Protein AF-X1T5L3-F1 (afdb_monomer_lite)

Radius of gyration: 24.01 Å; chains: 1; bounding box: 48×49×77 Å

Foldseek 3Di:
DDDPPPPPPDPVVVCVVDPVSVVCVVCVVVVVVVVVCVVCVVVPDCCVPPVVVVVVCVVCVVVVVLVVVVVVCVVLVHDDPCSVVLVVVLVVQLVVQLVVCVVVVDDNVVSNVVSVVVSVVSSVVVVVVDDDDRPDDDD

pLDDT: mean 85.54, std 14.17, range [46.03, 97.31]

Organism: NCBI:txid412755

Structure (mmCIF, N/CA/C/O backbone):
data_AF-X1T5L3-F1
#
_entry.id   AF-X1T5L3-F1
#
loop_
_atom_site.group_PDB
_atom_site.id
_atom_site.type_symbol
_atom_site.label_atom_id
_atom_site.label_alt_id
_atom_site.label_comp_id
_atom_site.label_asym_id
_atom_site.label_entity_id
_atom_site.label_seq_id
_atom_site.pdbx_PDB_ins_code
_atom_site.Cartn_x
_atom_site.Cartn_y
_atom_site.Cartn_z
_atom_site.occupancy
_atom_site.B_iso_or_equiv
_atom_site.auth_seq_id
_atom_site.auth_comp_id
_atom_site.auth_asym_id
_atom_site.auth_atom_id
_atom_site.pdbx_PDB_model_num
ATOM 1 N N . MET A 1 1 ? 23.048 3.287 54.646 1.00 46.47 1 MET A N 1
ATOM 2 C CA . MET A 1 1 ? 22.401 1.982 54.388 1.00 46.47 1 MET A CA 1
ATOM 3 C C . MET A 1 1 ? 20.907 2.198 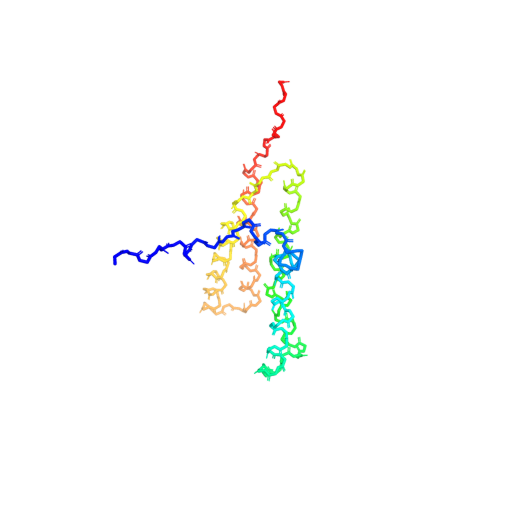54.622 1.00 46.47 1 MET A C 1
ATOM 5 O O . MET A 1 1 ? 20.571 2.525 55.741 1.00 46.47 1 MET A O 1
ATOM 9 N N . ALA A 1 2 ? 19.971 2.228 53.674 1.00 46.03 2 ALA A N 1
ATOM 10 C CA . ALA A 1 2 ? 19.943 2.057 52.226 1.00 46.03 2 ALA A CA 1
ATOM 11 C C . ALA A 1 2 ? 18.923 3.074 51.661 1.00 46.03 2 ALA A C 1
ATOM 13 O O . ALA A 1 2 ? 17.888 3.318 52.279 1.00 46.03 2 ALA A O 1
ATOM 14 N N . LYS A 1 3 ? 19.230 3.706 50.524 1.00 49.81 3 LYS A N 1
ATOM 15 C CA . LYS A 1 3 ? 18.306 4.605 49.820 1.00 49.81 3 LYS A CA 1
ATOM 16 C C . LYS A 1 3 ? 17.245 3.717 49.157 1.00 49.81 3 LYS A C 1
ATOM 18 O O . LYS A 1 3 ? 17.598 2.823 48.396 1.00 49.81 3 LYS A O 1
ATOM 23 N N . SER A 1 4 ? 15.983 3.894 49.542 1.00 59.06 4 SER A N 1
ATOM 24 C CA . SER A 1 4 ? 14.835 3.119 49.056 1.00 59.06 4 SER A CA 1
ATOM 25 C C . SER A 1 4 ? 14.699 3.270 47.537 1.00 59.06 4 SER A C 1
ATOM 27 O O . SER A 1 4 ? 14.286 4.321 47.057 1.00 59.06 4 SER A O 1
ATOM 29 N N . ASN A 1 5 ? 15.048 2.216 46.799 1.00 56.44 5 ASN A N 1
ATOM 30 C CA . ASN A 1 5 ? 15.027 2.110 45.334 1.00 56.44 5 ASN A CA 1
ATOM 31 C C . ASN A 1 5 ? 13.600 1.993 44.748 1.00 56.44 5 ASN A C 1
ATOM 33 O O . ASN A 1 5 ? 13.362 1.175 43.862 1.00 56.44 5 ASN A O 1
ATOM 37 N N . ASN A 1 6 ? 12.645 2.792 45.228 1.00 58.34 6 ASN A N 1
ATOM 38 C CA . ASN A 1 6 ? 11.264 2.767 44.727 1.00 58.34 6 ASN A CA 1
ATOM 39 C C . ASN A 1 6 ? 10.980 3.836 43.660 1.00 58.34 6 ASN A C 1
ATOM 41 O O . ASN A 1 6 ? 9.897 3.848 43.090 1.00 58.34 6 ASN A O 1
ATOM 45 N N . ASP A 1 7 ? 11.967 4.661 43.305 1.00 58.34 7 ASP A N 1
ATOM 46 C CA . ASP A 1 7 ? 11.824 5.702 42.276 1.00 58.34 7 ASP A CA 1
ATOM 47 C C . ASP A 1 7 ? 11.837 5.140 40.834 1.00 58.34 7 ASP A C 1
ATOM 49 O O . ASP A 1 7 ? 11.686 5.889 39.870 1.00 58.34 7 ASP A O 1
ATOM 53 N N . PHE A 1 8 ? 12.042 3.825 40.666 1.00 58.06 8 PHE A N 1
ATOM 54 C CA . PHE A 1 8 ? 12.114 3.162 39.356 1.00 58.06 8 PHE A CA 1
ATOM 55 C C . PHE A 1 8 ? 10.768 2.595 38.876 1.00 58.06 8 PHE A C 1
ATOM 57 O O . PHE A 1 8 ? 10.580 2.353 37.684 1.00 58.06 8 PHE A O 1
ATOM 64 N N . PHE A 1 9 ? 9.805 2.414 39.781 1.00 58.91 9 PHE A N 1
ATOM 65 C CA . PHE A 1 9 ? 8.447 2.035 39.410 1.00 58.91 9 PHE A CA 1
ATOM 66 C C . PHE A 1 9 ? 7.656 3.313 39.159 1.00 58.91 9 PHE A C 1
ATOM 68 O O . PHE A 1 9 ? 7.214 3.989 40.080 1.00 58.91 9 PHE A O 1
ATOM 75 N N . ILE A 1 10 ? 7.526 3.670 37.883 1.00 63.12 10 ILE A N 1
ATOM 76 C CA . ILE A 1 10 ? 6.645 4.744 37.429 1.00 63.12 10 ILE A CA 1
ATOM 77 C C . ILE A 1 10 ? 5.249 4.505 38.036 1.00 63.12 10 ILE A C 1
ATOM 79 O O . ILE A 1 10 ? 4.611 3.502 37.724 1.00 63.12 10 ILE A O 1
ATOM 83 N N . ASP A 1 11 ? 4.781 5.408 38.907 1.00 62.31 11 ASP A N 1
ATOM 84 C CA . ASP A 1 11 ? 3.441 5.372 39.514 1.00 62.31 11 ASP A CA 1
ATOM 85 C C . ASP A 1 11 ? 2.350 5.494 38.419 1.00 62.31 11 ASP A C 1
ATOM 87 O O . ASP A 1 11 ? 1.815 6.577 38.143 1.00 62.31 11 ASP A O 1
ATOM 91 N N . PHE A 1 12 ? 1.986 4.379 37.779 1.00 60.47 12 PHE A N 1
ATOM 92 C CA . PHE A 1 12 ? 0.919 4.319 36.771 1.00 60.47 12 PHE A CA 1
ATOM 93 C C . PHE A 1 12 ? -0.441 4.774 37.332 1.00 60.47 12 PHE A C 1
ATOM 95 O O . PHE A 1 12 ? -1.246 5.361 36.603 1.00 60.47 12 PHE A O 1
ATOM 102 N N . GLU A 1 13 ? -0.673 4.617 38.641 1.00 63.03 13 GLU A N 1
ATOM 103 C CA . GLU A 1 13 ? -1.870 5.142 39.310 1.00 63.03 13 GLU A CA 1
ATOM 104 C C . GLU A 1 13 ? -1.949 6.677 39.276 1.00 63.03 13 GLU A C 1
ATOM 106 O O . GLU A 1 13 ? -3.013 7.236 38.990 1.00 63.03 13 GLU A O 1
ATOM 111 N N . LYS A 1 14 ? -0.833 7.381 39.523 1.00 58.88 14 LYS A N 1
ATOM 112 C CA . LYS A 1 14 ? -0.778 8.856 39.502 1.00 58.88 14 LYS A CA 1
ATOM 113 C C . LYS A 1 14 ? -0.910 9.405 38.085 1.00 58.88 14 LYS A C 1
ATOM 115 O O . LYS A 1 14 ? -1.546 10.442 37.895 1.00 58.88 14 LYS A O 1
ATOM 120 N N . LEU A 1 15 ? -0.358 8.698 37.096 1.00 63.03 15 LEU A N 1
ATOM 121 C CA . LEU A 1 15 ? -0.496 9.041 35.679 1.00 63.03 15 LEU A CA 1
ATOM 122 C C . LEU A 1 15 ? -1.959 8.964 35.213 1.00 63.03 15 LEU A C 1
ATOM 124 O O . LEU A 1 15 ? -2.398 9.842 34.470 1.00 63.03 15 LEU A O 1
ATOM 128 N N . SER A 1 16 ? -2.739 7.991 35.706 1.00 62.72 16 SER A N 1
ATOM 129 C CA . SER A 1 16 ? -4.162 7.839 35.348 1.00 62.72 16 SER A CA 1
ATOM 130 C C . SER A 1 16 ? -5.062 8.986 35.841 1.00 62.72 16 SER A C 1
ATOM 132 O O . SER A 1 16 ? -6.121 9.240 35.270 1.00 62.72 16 SER A O 1
ATOM 134 N N . ARG A 1 17 ? -4.643 9.730 36.875 1.00 70.19 17 ARG A N 1
ATOM 135 C CA . ARG A 1 17 ? -5.431 10.826 37.468 1.00 70.19 17 ARG A CA 1
ATOM 136 C C . ARG A 1 17 ? -5.313 12.141 36.690 1.00 70.19 17 ARG A C 1
ATOM 138 O O . ARG A 1 17 ? -6.211 12.980 36.752 1.00 70.19 17 ARG A O 1
ATOM 145 N N . ASN A 1 18 ? -4.246 12.316 35.909 1.00 73.88 18 ASN A N 1
ATOM 146 C CA . ASN A 1 18 ? -4.055 13.501 35.080 1.00 73.88 18 ASN A CA 1
ATOM 147 C C . ASN A 1 18 ? -4.740 13.327 33.721 1.00 73.88 18 ASN A C 1
ATOM 149 O O . ASN A 1 18 ? -4.180 12.740 32.792 1.00 73.88 18 ASN A O 1
ATOM 153 N N . ARG A 1 19 ? -5.935 13.920 33.579 1.00 78.75 19 ARG A N 1
ATOM 154 C CA . ARG A 1 19 ? -6.693 13.969 32.313 1.00 78.75 19 ARG A CA 1
ATOM 155 C C . ARG A 1 19 ? -5.824 14.364 31.114 1.00 78.75 19 ARG A C 1
ATOM 157 O O . ARG A 1 19 ? -5.991 13.803 30.039 1.00 78.75 19 ARG A O 1
ATOM 164 N N . THR A 1 20 ? -4.870 15.273 31.295 1.00 81.94 20 THR A N 1
ATOM 165 C CA . THR A 1 20 ? -3.960 15.731 30.235 1.00 81.94 20 THR A CA 1
ATOM 166 C C . THR A 1 20 ? -3.054 14.617 29.707 1.00 81.94 20 THR A C 1
ATOM 168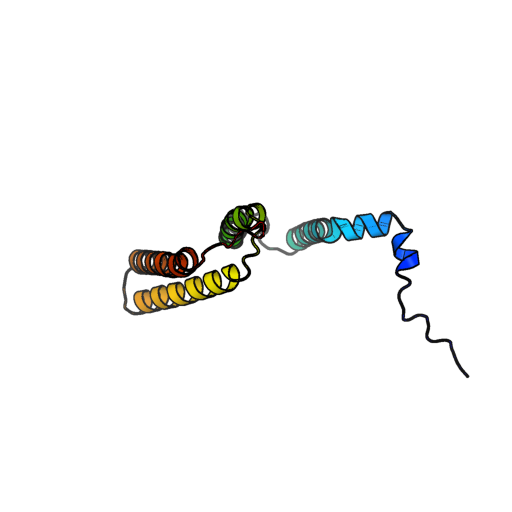 O O . THR A 1 20 ? -2.873 14.501 28.500 1.00 81.94 20 THR A O 1
ATOM 171 N N . ILE A 1 21 ? -2.533 13.755 30.583 1.00 84.88 21 ILE A N 1
ATOM 172 C CA . ILE A 1 21 ? -1.641 12.649 30.203 1.00 84.88 21 ILE A CA 1
ATOM 173 C C . ILE A 1 21 ? -2.430 11.574 29.452 1.00 84.88 21 ILE A C 1
ATOM 175 O O . ILE A 1 21 ? -1.958 11.055 28.445 1.00 84.88 21 ILE A O 1
ATOM 179 N N . LEU A 1 22 ? -3.672 11.315 29.869 1.00 82.75 22 LEU A N 1
ATOM 180 C CA . LEU A 1 22 ? -4.584 10.423 29.150 1.00 82.75 22 LEU A CA 1
ATOM 181 C C . LEU A 1 22 ? -4.968 10.968 27.765 1.00 82.75 22 LEU A C 1
ATOM 183 O O . LEU A 1 22 ? -5.048 10.207 26.805 1.00 82.75 22 LEU A O 1
ATOM 187 N N . LEU A 1 23 ? -5.183 12.282 27.634 1.00 83.50 23 LEU A N 1
ATOM 188 C CA . LEU A 1 23 ? -5.498 12.915 26.348 1.00 83.50 23 LEU A CA 1
ATOM 189 C C . LEU A 1 23 ? -4.309 12.898 25.381 1.00 83.50 23 LEU A C 1
ATOM 191 O O . LEU A 1 23 ? -4.502 12.625 24.195 1.00 83.50 23 LEU A O 1
ATOM 195 N N . VAL A 1 24 ? -3.098 13.156 25.879 1.00 89.81 24 VAL A N 1
ATOM 196 C CA . VAL A 1 24 ? -1.860 13.055 25.092 1.00 89.81 24 VAL A CA 1
ATOM 197 C C . VAL A 1 24 ? -1.595 11.600 24.709 1.00 89.81 24 VAL A C 1
ATOM 199 O O . VAL A 1 24 ? -1.350 11.320 23.542 1.00 89.81 24 VAL A O 1
ATOM 202 N N . GLY A 1 25 ? -1.733 10.665 25.653 1.00 88.88 25 GLY A N 1
ATOM 203 C CA . GLY A 1 25 ? -1.570 9.233 25.409 1.00 88.88 25 GLY A CA 1
ATOM 204 C C . GLY A 1 25 ? -2.589 8.667 24.419 1.00 88.88 25 GLY A C 1
ATOM 205 O O . GLY A 1 25 ? -2.235 7.823 23.609 1.00 88.88 25 GLY A O 1
ATOM 206 N N . ARG A 1 26 ? -3.833 9.161 24.405 1.00 92.25 26 ARG A N 1
ATOM 207 C CA . ARG A 1 26 ? -4.857 8.732 23.435 1.00 92.25 26 ARG A CA 1
ATOM 208 C C . ARG A 1 26 ? -4.609 9.261 22.021 1.00 92.25 26 ARG A C 1
ATOM 210 O O . ARG A 1 26 ? -4.911 8.569 21.058 1.00 92.25 26 ARG A O 1
ATOM 217 N N . ASN A 1 27 ? -4.066 10.472 21.893 1.00 94.75 27 ASN A N 1
ATOM 218 C CA . ASN A 1 27 ? -3.839 11.135 20.603 1.00 94.75 27 ASN A CA 1
ATOM 219 C C . ASN A 1 27 ? -2.363 11.144 20.179 1.00 94.75 27 ASN A C 1
ATOM 221 O O . ASN A 1 27 ? -1.981 11.914 19.298 1.00 94.75 27 ASN A O 1
ATOM 225 N N . TRP A 1 28 ? -1.527 10.311 20.800 1.00 94.88 28 TRP A N 1
ATOM 226 C CA . TRP A 1 28 ? -0.075 10.343 20.625 1.00 94.88 28 TRP A CA 1
ATOM 227 C C . TRP A 1 28 ? 0.340 10.225 19.151 1.00 94.88 28 TRP A C 1
ATOM 229 O O . TRP A 1 28 ? 1.230 10.947 18.717 1.00 94.88 28 TRP A O 1
ATOM 239 N N . ALA A 1 29 ? -0.354 9.393 18.365 1.00 95.62 29 ALA A N 1
ATOM 240 C CA . ALA A 1 29 ? -0.089 9.209 16.940 1.00 95.62 29 ALA A CA 1
ATOM 241 C C . ALA A 1 29 ? -0.361 10.483 16.120 1.00 95.62 29 ALA A C 1
ATOM 243 O O . ALA A 1 29 ? 0.417 10.816 15.231 1.00 95.62 29 ALA A O 1
ATOM 244 N N . LEU A 1 30 ? -1.423 11.232 16.443 1.00 95.56 30 LEU A N 1
ATOM 245 C CA . LEU A 1 30 ? -1.732 12.510 15.789 1.00 95.56 30 LEU A CA 1
ATOM 246 C C . LEU A 1 30 ? -0.718 13.589 16.173 1.00 95.56 30 LEU A C 1
ATOM 248 O O . LEU A 1 30 ? -0.258 14.340 15.317 1.00 95.56 30 LEU A O 1
ATOM 252 N N . ILE A 1 31 ? -0.339 13.641 17.452 1.00 95.69 31 ILE A N 1
ATOM 253 C CA . ILE A 1 31 ? 0.689 14.564 17.947 1.00 95.69 31 ILE A CA 1
ATOM 254 C C . ILE A 1 31 ? 2.026 14.269 17.257 1.00 95.69 31 ILE A C 1
ATOM 256 O O . ILE A 1 31 ? 2.688 15.181 16.768 1.00 95.69 31 ILE A O 1
ATOM 260 N N . PHE A 1 32 ? 2.391 12.990 17.161 1.00 95.88 32 PHE A N 1
ATOM 261 C CA . PHE A 1 32 ? 3.590 12.535 16.470 1.00 95.88 32 PHE A CA 1
ATOM 262 C C . PHE A 1 32 ? 3.552 12.850 14.969 1.00 95.88 32 PHE A C 1
ATOM 264 O O . PHE A 1 32 ? 4.551 13.306 14.417 1.00 95.88 32 PHE A O 1
ATOM 271 N N . LEU A 1 33 ? 2.398 12.683 14.314 1.00 95.19 33 LEU A N 1
ATOM 272 C CA . LEU A 1 33 ? 2.208 13.062 12.915 1.00 95.19 33 LEU A CA 1
ATOM 273 C C . LEU A 1 33 ? 2.435 14.564 12.708 1.00 95.19 33 LEU A C 1
ATOM 275 O O . LEU A 1 33 ? 3.215 14.939 11.839 1.00 95.19 33 LEU A O 1
ATOM 279 N N . ILE A 1 34 ? 1.808 15.423 13.518 1.00 96.81 34 ILE A N 1
ATOM 280 C CA . ILE A 1 34 ? 1.985 16.883 13.438 1.00 96.81 34 ILE A CA 1
ATOM 281 C C . ILE A 1 34 ? 3.452 17.257 13.663 1.00 96.81 34 ILE A C 1
ATOM 283 O O . ILE A 1 34 ? 4.006 18.056 12.910 1.00 96.81 34 ILE A O 1
ATOM 287 N N . PHE A 1 35 ? 4.099 16.649 14.658 1.00 96.19 35 PHE A N 1
ATOM 288 C CA . PHE A 1 35 ? 5.524 16.840 14.906 1.00 96.19 35 PHE A CA 1
ATOM 289 C C . PHE A 1 35 ? 6.371 16.486 13.674 1.00 96.19 35 PHE A C 1
ATOM 291 O O . PHE A 1 35 ? 7.205 17.290 13.261 1.00 96.19 35 PHE A O 1
ATOM 298 N N . MET A 1 36 ? 6.119 15.336 13.041 1.00 95.19 36 MET A N 1
ATOM 299 C CA . MET A 1 36 ? 6.823 14.921 11.823 1.00 95.19 36 MET A CA 1
ATOM 300 C C . MET A 1 36 ? 6.556 15.853 10.637 1.00 95.19 36 MET A C 1
ATOM 302 O O . MET A 1 36 ? 7.487 16.165 9.897 1.00 95.19 36 MET A O 1
ATOM 306 N N . LEU A 1 37 ? 5.322 16.341 10.467 1.00 95.19 37 LEU A N 1
ATOM 307 C CA . LEU A 1 37 ? 4.987 17.317 9.425 1.00 95.19 37 LEU A CA 1
ATOM 308 C C . LEU A 1 37 ? 5.784 18.614 9.601 1.00 95.19 37 LEU A C 1
ATOM 310 O O . LEU A 1 37 ? 6.354 19.112 8.635 1.00 95.19 37 LEU A O 1
ATOM 314 N N . ILE A 1 38 ? 5.860 19.138 10.828 1.00 95.94 38 ILE A N 1
ATOM 315 C CA . ILE A 1 38 ? 6.629 20.349 11.141 1.00 95.94 38 ILE A CA 1
ATOM 316 C C . ILE A 1 38 ? 8.118 20.094 10.900 1.00 95.94 38 ILE A C 1
ATOM 318 O O . ILE A 1 38 ? 8.763 20.853 10.182 1.00 95.94 38 ILE A O 1
ATOM 322 N N . LEU A 1 39 ? 8.662 19.007 11.447 1.00 96.44 39 LEU A N 1
ATOM 323 C CA . LEU A 1 39 ? 10.078 18.669 11.323 1.00 96.44 39 LEU A CA 1
ATOM 324 C C . LEU A 1 39 ? 10.501 18.564 9.849 1.00 96.44 39 LEU A C 1
ATOM 326 O O . LEU A 1 39 ? 11.434 19.240 9.412 1.00 96.44 39 LEU A O 1
ATOM 330 N N . PHE A 1 40 ? 9.791 17.765 9.052 1.00 94.44 40 PHE A N 1
ATOM 331 C CA . PHE A 1 40 ? 10.134 17.566 7.645 1.00 94.44 40 PHE A CA 1
ATOM 332 C C . PHE A 1 40 ? 9.729 18.729 6.737 1.00 94.44 40 PHE A C 1
ATOM 334 O O . PHE A 1 40 ? 10.326 18.875 5.674 1.00 94.44 40 PHE A O 1
ATOM 341 N N . SER A 1 41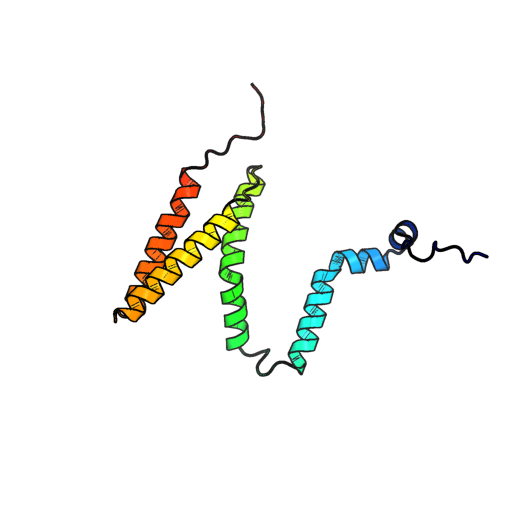 ? 8.815 19.606 7.160 1.00 93.12 41 SER A N 1
ATOM 342 C CA . SER A 1 41 ? 8.563 20.879 6.476 1.00 93.12 41 SER A CA 1
ATOM 343 C C . SER A 1 41 ? 9.820 21.753 6.420 1.00 93.12 41 SER A C 1
ATOM 345 O O . SER A 1 41 ? 10.041 22.433 5.421 1.00 93.12 41 SER A O 1
ATOM 347 N N . PHE A 1 42 ? 10.648 21.745 7.471 1.00 93.62 42 PHE A N 1
ATOM 348 C CA . PHE A 1 42 ? 11.880 22.541 7.518 1.00 93.62 42 PHE A CA 1
ATOM 349 C C . PHE A 1 42 ? 13.107 21.780 7.005 1.00 93.62 42 PHE A C 1
ATOM 351 O O . PHE A 1 42 ? 13.932 22.353 6.297 1.00 93.62 42 PHE A O 1
ATOM 358 N N . LEU A 1 43 ? 13.247 20.496 7.352 1.00 94.19 43 LEU A N 1
ATOM 359 C CA . LEU A 1 43 ? 14.425 19.703 6.978 1.00 94.19 43 LEU A CA 1
ATOM 360 C C . LEU A 1 43 ? 14.320 19.083 5.573 1.00 94.19 43 LEU A C 1
ATOM 362 O O . LEU A 1 43 ? 15.336 18.792 4.940 1.00 94.19 43 LEU A O 1
ATOM 366 N N . GLY A 1 44 ? 13.104 18.831 5.089 1.00 89.62 44 GLY A N 1
ATOM 367 C CA . GLY A 1 44 ? 12.850 18.077 3.868 1.00 89.62 44 GLY A CA 1
ATOM 368 C C . GLY A 1 44 ? 12.920 18.939 2.611 1.00 89.62 44 GLY A C 1
ATOM 369 O O . GLY A 1 44 ? 12.047 19.766 2.347 1.00 89.62 44 GLY A O 1
ATOM 370 N N . LYS A 1 45 ? 13.908 18.676 1.750 1.00 87.25 45 LYS A N 1
ATOM 371 C CA . LYS A 1 45 ? 13.920 19.230 0.388 1.00 87.25 45 LYS A CA 1
ATOM 372 C C . LYS A 1 45 ? 12.708 18.693 -0.380 1.00 87.25 45 LYS A C 1
ATOM 374 O O . LYS A 1 45 ? 12.539 17.482 -0.485 1.00 87.25 45 LYS A O 1
ATOM 379 N N . ASN A 1 46 ? 11.890 19.583 -0.944 1.00 90.38 46 ASN A N 1
ATOM 380 C CA . ASN A 1 46 ? 10.681 19.240 -1.710 1.00 90.38 46 ASN A CA 1
ATOM 381 C C . ASN A 1 46 ? 9.594 18.486 -0.914 1.00 90.38 46 ASN A C 1
ATOM 383 O O . ASN A 1 46 ? 8.797 17.764 -1.519 1.00 90.38 46 ASN A O 1
ATOM 387 N N . PHE A 1 47 ? 9.523 18.664 0.411 1.00 91.81 47 PHE A N 1
ATOM 388 C CA . PHE A 1 47 ? 8.536 17.986 1.261 1.00 91.81 47 PHE A CA 1
ATOM 389 C C . PHE A 1 47 ? 7.085 18.188 0.783 1.00 91.81 47 PHE A C 1
ATOM 391 O O . PHE A 1 47 ? 6.351 17.216 0.616 1.00 91.81 47 PHE A O 1
ATOM 398 N N . PHE A 1 48 ? 6.704 19.425 0.447 1.00 91.94 48 PHE A N 1
ATOM 399 C CA . PHE A 1 48 ? 5.373 19.758 -0.085 1.00 91.94 48 PHE A CA 1
ATOM 400 C C . PHE A 1 48 ? 5.232 19.591 -1.605 1.00 91.94 48 PHE A C 1
ATOM 402 O O . PHE A 1 48 ? 4.265 20.066 -2.196 1.00 91.94 48 PHE A O 1
ATOM 409 N N . SER A 1 49 ? 6.189 18.952 -2.281 1.00 94.88 49 SER A N 1
ATOM 410 C CA . SER A 1 49 ? 6.061 18.732 -3.723 1.00 94.88 49 SER A CA 1
ATOM 411 C C . SER A 1 49 ? 4.981 17.694 -4.040 1.00 94.88 49 SER A C 1
ATOM 413 O O . SER A 1 49 ? 4.848 16.683 -3.348 1.00 94.88 49 SER A O 1
ATOM 415 N N . LEU A 1 50 ? 4.276 17.888 -5.161 1.00 94.81 50 LEU A N 1
ATOM 416 C CA . LEU A 1 50 ? 3.306 16.913 -5.680 1.00 94.81 50 LEU A CA 1
ATOM 417 C C . LEU A 1 50 ? 3.938 15.533 -5.905 1.00 94.81 50 LEU A C 1
ATOM 419 O O . LEU A 1 50 ? 3.292 14.512 -5.695 1.00 94.81 50 LEU A O 1
ATOM 423 N N . LYS A 1 51 ? 5.223 15.487 -6.279 1.00 94.50 51 LYS A N 1
ATOM 424 C CA . LYS A 1 51 ? 5.966 14.232 -6.437 1.00 94.50 51 LYS A CA 1
ATOM 425 C C . LYS A 1 51 ? 6.112 13.489 -5.108 1.00 94.50 51 LYS A C 1
ATOM 427 O O . LYS A 1 51 ? 5.876 12.287 -5.066 1.00 94.50 51 LYS A O 1
ATOM 432 N N . ASN A 1 52 ? 6.479 14.190 -4.033 1.00 93.62 52 ASN A N 1
ATOM 433 C CA . ASN A 1 52 ? 6.578 13.582 -2.707 1.00 93.62 52 ASN A CA 1
ATOM 434 C C . ASN A 1 52 ? 5.206 13.107 -2.212 1.00 93.62 52 ASN A C 1
ATOM 436 O O . ASN A 1 52 ? 5.083 11.986 -1.730 1.00 93.62 52 ASN A O 1
ATOM 440 N N . PHE A 1 53 ? 4.164 13.916 -2.414 1.00 93.81 53 PHE A N 1
ATOM 441 C CA . PHE A 1 53 ? 2.798 13.531 -2.068 1.00 93.81 53 PHE A CA 1
ATOM 442 C C . PHE A 1 53 ? 2.343 12.269 -2.817 1.00 93.81 53 PHE A C 1
ATOM 444 O O . PHE A 1 53 ? 1.871 11.323 -2.191 1.00 93.81 53 PHE A O 1
ATOM 451 N N . ASN A 1 54 ? 2.574 12.199 -4.132 1.00 95.94 54 ASN A N 1
ATOM 452 C CA . ASN A 1 54 ? 2.274 11.009 -4.931 1.00 95.94 54 ASN A CA 1
ATOM 453 C C . ASN A 1 54 ? 3.042 9.778 -4.442 1.00 95.94 54 ASN A C 1
ATOM 455 O O . ASN A 1 54 ? 2.459 8.705 -4.339 1.00 95.94 54 ASN A O 1
ATOM 459 N N . ASN A 1 55 ? 4.322 9.922 -4.094 1.00 94.19 55 ASN A N 1
ATOM 460 C CA . ASN A 1 55 ? 5.107 8.813 -3.552 1.00 94.19 55 ASN A CA 1
ATOM 461 C C . ASN A 1 55 ? 4.535 8.299 -2.223 1.00 94.19 55 ASN A C 1
ATOM 463 O O . ASN A 1 55 ? 4.478 7.089 -2.018 1.00 94.19 55 ASN A O 1
ATOM 467 N N . ILE A 1 56 ? 4.088 9.197 -1.338 1.00 93.88 56 ILE A N 1
ATOM 468 C CA . ILE A 1 56 ? 3.454 8.824 -0.066 1.00 93.88 56 ILE A CA 1
ATOM 469 C C . ILE A 1 56 ? 2.145 8.075 -0.331 1.00 93.88 56 ILE A C 1
ATOM 471 O O . ILE A 1 56 ? 1.962 6.976 0.189 1.00 93.88 56 ILE A O 1
ATOM 475 N N . VAL A 1 57 ? 1.262 8.635 -1.166 1.00 95.12 57 VAL A N 1
ATOM 476 C CA . VAL A 1 57 ? -0.034 8.025 -1.505 1.00 95.12 57 VAL A CA 1
ATOM 477 C C . VAL A 1 57 ? 0.159 6.650 -2.142 1.00 95.12 57 VAL A C 1
ATOM 479 O O . VAL A 1 57 ? -0.463 5.684 -1.703 1.00 95.12 57 VAL A O 1
ATOM 482 N N . LEU A 1 58 ? 1.060 6.524 -3.120 1.00 94.75 58 LEU A N 1
ATOM 483 C CA . LEU A 1 58 ? 1.379 5.243 -3.757 1.00 94.75 58 LEU A CA 1
ATOM 484 C C . LEU A 1 58 ? 1.970 4.240 -2.757 1.00 94.75 58 LEU A C 1
ATOM 486 O O . LEU A 1 58 ? 1.613 3.067 -2.796 1.00 94.75 58 LEU A O 1
ATOM 490 N N . GLY A 1 59 ? 2.815 4.695 -1.827 1.00 93.44 59 GLY A N 1
ATOM 491 C CA . GLY A 1 59 ? 3.413 3.846 -0.795 1.00 93.44 59 GLY A CA 1
ATOM 492 C C . GLY A 1 59 ? 2.393 3.255 0.182 1.00 93.44 59 GLY A C 1
ATOM 493 O O . GLY A 1 59 ? 2.510 2.092 0.560 1.00 93.44 59 GLY A O 1
ATOM 494 N N . VAL A 1 60 ? 1.366 4.022 0.563 1.00 94.62 60 VAL A N 1
ATOM 495 C CA . VAL A 1 60 ? 0.313 3.544 1.482 1.00 94.62 60 VAL A CA 1
ATOM 496 C C . VAL A 1 60 ? -0.862 2.867 0.772 1.00 94.62 60 VAL A C 1
ATOM 498 O O . VAL A 1 60 ? -1.661 2.203 1.430 1.00 94.62 60 VAL A O 1
ATOM 501 N N . SER A 1 61 ? -0.973 2.985 -0.555 1.00 94.06 61 SER A N 1
ATOM 502 C CA . SER A 1 61 ? -2.103 2.450 -1.333 1.00 94.06 61 SER A CA 1
ATOM 503 C C . SER A 1 61 ? -2.312 0.948 -1.121 1.00 94.06 61 SER A C 1
ATOM 505 O O . SER A 1 61 ? -3.443 0.506 -0.925 1.00 94.06 61 SER A O 1
ATOM 507 N N . SER A 1 62 ? -1.231 0.164 -1.082 1.00 90.19 62 SER A N 1
ATOM 508 C CA . SER A 1 62 ? -1.309 -1.285 -0.857 1.00 90.19 62 SER A CA 1
ATOM 509 C C . SER A 1 62 ? -1.872 -1.629 0.524 1.00 90.19 62 SER A C 1
ATOM 511 O O . SER A 1 62 ? -2.683 -2.541 0.642 1.00 90.19 62 SER A O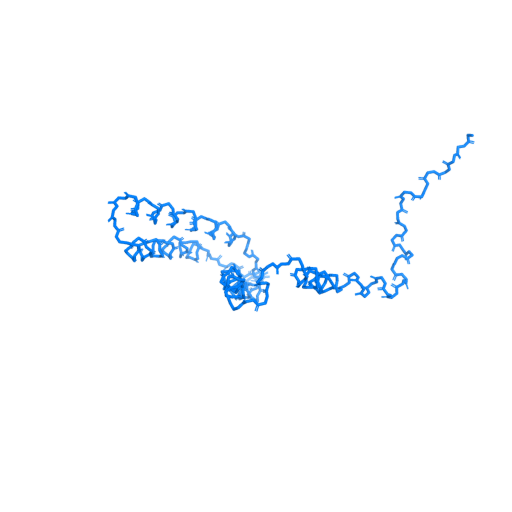 1
ATOM 513 N N . LEU A 1 63 ? -1.488 -0.875 1.562 1.00 92.50 63 LEU A N 1
ATOM 514 C CA . LEU A 1 63 ? -2.002 -1.059 2.923 1.00 92.50 63 LEU A CA 1
ATOM 515 C C . LEU A 1 63 ? -3.464 -0.625 3.041 1.00 92.50 63 LEU A C 1
ATOM 517 O O . LEU A 1 63 ? -4.227 -1.284 3.737 1.00 92.50 63 LEU A O 1
ATOM 521 N N . LEU A 1 64 ? -3.868 0.447 2.352 1.00 93.38 64 LEU A N 1
ATOM 522 C CA . LEU A 1 64 ? -5.263 0.897 2.326 1.00 93.38 64 LEU A CA 1
ATOM 523 C C . LEU A 1 64 ? -6.179 -0.137 1.666 1.00 93.38 64 LEU A C 1
ATOM 525 O O . LEU A 1 64 ? -7.225 -0.467 2.221 1.00 93.38 64 LEU A O 1
ATOM 529 N N . LEU A 1 65 ? -5.768 -0.679 0.516 1.00 91.69 65 LEU A N 1
ATOM 530 C CA . LEU A 1 65 ? -6.498 -1.757 -0.155 1.00 91.69 65 LEU A CA 1
ATOM 531 C C . LEU A 1 65 ? -6.596 -2.994 0.744 1.00 91.69 65 LEU A C 1
ATOM 533 O O . LEU A 1 65 ? -7.685 -3.542 0.906 1.00 91.69 65 LEU A O 1
ATOM 537 N N . LEU A 1 66 ? -5.497 -3.379 1.397 1.00 91.25 66 LEU A N 1
ATOM 538 C CA . LEU A 1 66 ? -5.480 -4.505 2.330 1.00 91.25 66 LEU A CA 1
ATOM 539 C C . LEU A 1 66 ? -6.426 -4.290 3.518 1.00 91.25 66 LEU A C 1
ATOM 541 O O . LEU A 1 66 ? -7.282 -5.126 3.790 1.00 91.25 66 LEU A O 1
ATOM 545 N N . ALA A 1 67 ? -6.314 -3.142 4.189 1.00 92.00 67 ALA A N 1
ATOM 546 C CA . ALA A 1 67 ? -7.133 -2.786 5.344 1.00 92.00 67 ALA A CA 1
ATOM 547 C C . ALA A 1 67 ? -8.628 -2.714 4.996 1.00 92.00 67 ALA A C 1
ATOM 549 O O . ALA A 1 67 ? -9.475 -3.081 5.811 1.00 92.00 67 ALA A O 1
ATOM 550 N N . SER A 1 68 ? -8.963 -2.277 3.776 1.00 93.25 68 SER A N 1
ATOM 551 C CA . SER A 1 68 ? -10.347 -2.284 3.297 1.00 93.25 68 SER A CA 1
ATOM 552 C C . SER A 1 68 ? -10.914 -3.705 3.182 1.00 93.25 68 SER A C 1
ATOM 554 O O . SER A 1 68 ? -12.054 -3.929 3.578 1.00 93.25 68 SER A O 1
ATOM 556 N N . GLY A 1 69 ? -10.108 -4.677 2.735 1.00 89.25 69 GLY A N 1
ATOM 557 C CA . GLY A 1 69 ? -10.481 -6.095 2.702 1.00 89.25 69 GLY A CA 1
ATOM 558 C C . GLY A 1 69 ? -10.625 -6.693 4.103 1.00 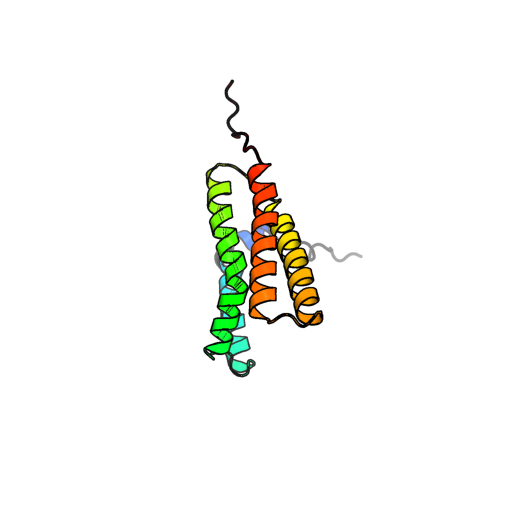89.25 69 GLY A C 1
ATOM 559 O O . GLY A 1 69 ? -11.644 -7.304 4.414 1.00 89.25 69 GLY A O 1
ATOM 560 N N . GLU A 1 70 ? -9.653 -6.428 4.979 1.00 90.75 70 GLU A N 1
ATOM 561 C CA . GLU A 1 70 ? -9.661 -6.890 6.376 1.00 90.75 70 GLU A CA 1
ATOM 562 C C . GLU A 1 70 ? -10.843 -6.345 7.187 1.00 90.75 70 GLU A C 1
ATOM 564 O O . GLU A 1 70 ? -11.320 -6.992 8.117 1.00 90.75 70 GLU A O 1
ATOM 569 N N . THR A 1 71 ? -11.387 -5.185 6.813 1.00 92.31 71 THR A N 1
ATOM 570 C CA . THR A 1 71 ? -12.598 -4.651 7.449 1.00 92.31 71 THR A CA 1
ATOM 571 C C . THR A 1 71 ? -13.779 -5.619 7.306 1.00 92.31 71 THR A C 1
ATOM 573 O O . THR A 1 71 ? -14.510 -5.829 8.272 1.00 92.31 71 THR A O 1
ATOM 576 N N . PHE A 1 72 ? -13.951 -6.260 6.144 1.00 88.69 72 PHE A N 1
ATOM 577 C CA . PHE A 1 72 ? -15.018 -7.249 5.944 1.00 88.69 72 PHE A CA 1
ATOM 578 C C . PHE A 1 72 ? -14.796 -8.516 6.774 1.00 88.69 72 PHE A C 1
ATOM 580 O O . PHE A 1 72 ? -15.754 -9.035 7.342 1.00 88.69 72 PHE A O 1
ATOM 587 N N . VAL A 1 73 ? -13.543 -8.961 6.897 1.00 87.50 73 VAL A N 1
ATOM 588 C CA . VAL A 1 73 ? -13.155 -10.120 7.718 1.00 87.50 73 VAL A CA 1
ATOM 589 C C . VAL A 1 73 ? -13.453 -9.874 9.197 1.00 87.50 73 VAL A C 1
ATOM 591 O O . VAL A 1 73 ? -13.998 -10.733 9.884 1.00 87.50 73 VAL A O 1
ATOM 594 N N . ILE A 1 74 ? -13.132 -8.681 9.701 1.00 89.81 74 ILE A N 1
ATOM 595 C CA . ILE A 1 74 ? -13.405 -8.325 11.097 1.00 89.81 74 ILE A CA 1
ATOM 596 C C . ILE A 1 74 ? -14.917 -8.251 11.343 1.00 89.81 74 ILE A C 1
ATOM 598 O O . ILE A 1 74 ? -15.400 -8.738 12.365 1.00 89.81 74 ILE A O 1
ATOM 602 N N . ILE A 1 75 ? -15.681 -7.680 10.404 1.00 91.06 75 ILE A N 1
ATOM 603 C CA . ILE A 1 75 ? -17.146 -7.591 10.512 1.00 91.06 75 ILE A CA 1
ATOM 604 C C . ILE A 1 75 ? -17.800 -8.982 10.468 1.00 91.06 75 ILE A C 1
ATOM 606 O O . ILE A 1 75 ? -18.786 -9.196 11.172 1.00 91.06 75 ILE A O 1
ATOM 610 N N . SER A 1 76 ? -17.255 -9.943 9.710 1.00 85.81 76 SER A N 1
ATOM 611 C CA . SER A 1 76 ? -17.742 -11.333 9.706 1.00 85.81 76 SER A CA 1
ATOM 612 C C . SER A 1 76 ? -17.374 -12.121 10.977 1.00 85.81 76 SER A C 1
ATOM 614 O O . SER A 1 76 ? -17.783 -13.273 11.132 1.00 85.81 76 SER A O 1
ATOM 616 N N . GLY A 1 77 ? -16.657 -11.503 11.925 1.00 83.06 77 GLY A N 1
ATOM 617 C CA . GLY A 1 77 ? -16.211 -12.125 13.174 1.00 83.06 77 GLY A CA 1
ATOM 618 C C . GLY A 1 77 ? -14.922 -12.936 13.029 1.00 83.06 77 GLY A C 1
ATOM 619 O O . GLY A 1 77 ? -14.570 -13.687 13.937 1.00 83.06 77 GLY A O 1
ATOM 620 N N . GLY A 1 78 ? -14.222 -12.805 11.901 1.00 81.94 78 GLY A N 1
ATOM 621 C CA . GLY A 1 78 ? -12.921 -13.413 11.658 1.00 81.94 78 GLY A CA 1
ATOM 622 C C . GLY A 1 78 ? -11.751 -12.551 12.143 1.00 81.94 78 GLY A C 1
ATOM 623 O O . GLY A 1 78 ? -11.866 -11.346 12.354 1.00 81.94 78 GLY A O 1
ATOM 624 N N . ILE A 1 79 ? -10.585 -13.182 12.295 1.00 81.81 79 ILE A N 1
ATOM 625 C CA . ILE A 1 79 ? -9.293 -12.505 12.477 1.00 81.81 79 ILE A CA 1
ATOM 626 C C . ILE A 1 79 ? -8.320 -13.141 11.479 1.00 81.81 79 ILE A C 1
ATOM 628 O O . ILE A 1 79 ? -7.815 -14.243 11.715 1.00 81.81 79 ILE A O 1
ATOM 632 N N . ASP A 1 80 ? -8.082 -12.489 10.339 1.00 82.00 80 ASP A N 1
ATOM 633 C CA . ASP A 1 80 ? -7.156 -12.985 9.319 1.00 82.00 80 ASP A CA 1
ATOM 634 C C . ASP A 1 80 ? -5.728 -12.483 9.565 1.00 82.00 80 ASP A C 1
ATOM 636 O O . ASP A 1 80 ? -5.295 -11.441 9.085 1.00 82.00 80 ASP A O 1
ATOM 640 N N . LEU A 1 81 ? -4.942 -13.285 10.285 1.00 83.38 81 LEU A N 1
ATOM 641 C CA . LEU A 1 81 ? -3.512 -13.013 10.468 1.00 83.38 81 LEU A CA 1
ATOM 642 C C . LEU A 1 81 ? -2.648 -13.464 9.272 1.00 83.38 81 LEU A C 1
ATOM 644 O O . LEU A 1 81 ? -1.471 -13.115 9.176 1.00 83.38 81 LEU A O 1
ATOM 648 N N . SER A 1 82 ? -3.202 -14.253 8.348 1.00 87.19 82 SER A N 1
ATOM 649 C CA . SER A 1 82 ? -2.454 -14.787 7.203 1.00 87.19 82 SER A CA 1
ATOM 650 C C . SER A 1 82 ? -2.238 -13.757 6.097 1.00 87.19 82 SER A C 1
ATOM 652 O O . SER A 1 82 ? -1.295 -13.899 5.320 1.00 87.19 82 SER A O 1
ATOM 654 N N . ILE A 1 83 ? -3.055 -12.701 6.053 1.00 88.31 83 ILE A N 1
ATOM 655 C CA . ILE A 1 83 ? -3.022 -11.670 5.013 1.00 88.31 83 ILE A CA 1
ATOM 656 C C . ILE A 1 83 ? -1.631 -11.030 4.848 1.00 88.31 83 ILE A C 1
ATOM 658 O O . ILE A 1 83 ? -1.181 -10.790 3.727 1.00 88.31 83 ILE A O 1
ATOM 662 N N . GLY A 1 84 ? -0.893 -10.846 5.951 1.00 88.12 84 GLY A N 1
ATOM 663 C CA . GLY A 1 84 ? 0.476 -10.324 5.926 1.00 88.12 84 GLY A CA 1
ATOM 664 C C . GLY A 1 84 ? 1.465 -11.280 5.250 1.00 88.12 84 GLY A C 1
ATOM 665 O O . GLY A 1 84 ? 2.298 -10.850 4.451 1.00 88.12 84 GLY A O 1
ATOM 666 N N . PHE A 1 85 ? 1.338 -12.587 5.508 1.00 89.75 85 PHE A N 1
ATOM 667 C CA . PHE A 1 85 ? 2.156 -13.613 4.852 1.00 89.75 85 PHE A CA 1
ATOM 668 C C . PHE A 1 85 ? 1.838 -13.714 3.359 1.00 89.75 85 PHE A C 1
ATOM 670 O O . PHE A 1 85 ? 2.756 -13.771 2.542 1.00 89.75 85 PHE A O 1
ATOM 677 N N . VAL A 1 86 ? 0.551 -13.685 2.996 1.00 92.12 86 VAL A N 1
ATOM 678 C CA . VAL A 1 86 ? 0.102 -13.730 1.595 1.00 92.12 86 VAL A CA 1
ATOM 679 C C . VAL A 1 86 ? 0.615 -12.517 0.823 1.00 92.12 86 VAL A C 1
ATOM 681 O O . VAL A 1 86 ? 1.191 -12.682 -0.251 1.00 92.12 86 VAL A O 1
ATOM 684 N N . MET A 1 87 ? 0.489 -11.312 1.389 1.00 92.25 87 MET A N 1
ATOM 685 C CA . MET A 1 87 ? 1.016 -10.083 0.792 1.00 92.25 87 MET A CA 1
ATOM 686 C C . MET A 1 87 ? 2.526 -10.184 0.542 1.00 92.25 87 MET A C 1
ATOM 688 O O . MET A 1 87 ? 2.988 -9.890 -0.562 1.00 92.25 87 MET A O 1
ATOM 692 N N . GLY A 1 88 ? 3.296 -10.618 1.547 1.00 93.31 88 GLY A N 1
ATOM 693 C CA . GLY A 1 88 ? 4.746 -10.773 1.428 1.00 93.31 88 GLY A CA 1
ATOM 694 C C . GLY A 1 88 ? 5.141 -11.780 0.347 1.00 93.31 88 GLY A C 1
ATOM 695 O O . GLY A 1 88 ? 5.992 -11.482 -0.492 1.00 93.31 88 GLY A O 1
ATOM 696 N N . PHE A 1 89 ? 4.479 -12.938 0.322 1.00 93.94 89 PHE A N 1
ATOM 697 C CA . PHE A 1 89 ? 4.714 -13.981 -0.674 1.00 93.94 89 PHE A CA 1
ATOM 698 C C . PHE A 1 89 ? 4.429 -13.487 -2.099 1.00 93.94 89 PHE A C 1
ATOM 700 O O . PHE A 1 89 ? 5.306 -13.551 -2.959 1.00 93.94 89 PHE A O 1
ATOM 707 N N . VAL A 1 90 ? 3.250 -12.903 -2.331 1.00 94.94 90 VAL A N 1
ATOM 708 C CA . VAL A 1 90 ? 2.855 -12.342 -3.632 1.00 94.94 90 VAL A CA 1
ATOM 709 C C . VAL A 1 90 ? 3.836 -11.266 -4.098 1.00 94.94 90 VAL A C 1
ATOM 711 O O . VAL A 1 90 ? 4.236 -11.264 -5.264 1.00 94.94 90 VAL A O 1
ATOM 714 N N . CYS A 1 91 ? 4.253 -10.372 -3.199 1.00 94.38 91 CYS A N 1
ATOM 715 C CA . CYS A 1 91 ? 5.160 -9.274 -3.522 1.00 94.38 91 CYS A CA 1
ATOM 716 C C . CYS A 1 91 ? 6.542 -9.788 -3.954 1.00 94.38 91 CYS A C 1
ATOM 718 O O . CYS A 1 91 ? 7.057 -9.381 -4.997 1.00 94.38 91 CYS A O 1
ATOM 720 N N . ILE A 1 92 ? 7.118 -10.732 -3.201 1.00 96.25 92 ILE A N 1
ATOM 721 C CA . ILE A 1 92 ? 8.432 -11.312 -3.508 1.00 96.25 92 ILE A CA 1
ATOM 722 C C . ILE A 1 92 ? 8.377 -12.115 -4.810 1.00 96.25 92 ILE A C 1
ATOM 724 O O . ILE A 1 92 ? 9.212 -11.896 -5.688 1.00 96.25 92 ILE A O 1
ATOM 728 N N . SER A 1 93 ? 7.387 -12.997 -4.975 1.00 96.56 93 SER A N 1
ATOM 729 C CA . SER A 1 93 ? 7.237 -13.800 -6.193 1.00 96.56 93 SER A CA 1
ATOM 730 C C . SER A 1 93 ? 7.072 -12.920 -7.434 1.00 96.56 93 SER A C 1
ATOM 732 O O . SER A 1 93 ? 7.797 -13.100 -8.412 1.00 96.56 93 SER A O 1
ATOM 734 N N . SER A 1 94 ? 6.183 -11.922 -7.379 1.00 96.31 94 SER A N 1
ATOM 735 C CA . SER A 1 94 ? 5.951 -10.998 -8.500 1.00 96.31 94 SER A CA 1
ATOM 736 C C . SER A 1 94 ? 7.202 -10.180 -8.823 1.00 96.31 94 SER A C 1
ATOM 738 O O . SER A 1 94 ? 7.554 -10.037 -9.990 1.00 96.31 94 SER A O 1
ATOM 740 N N . SER A 1 95 ? 7.911 -9.695 -7.798 1.00 96.44 95 SER A N 1
ATOM 741 C CA . SER A 1 95 ? 9.147 -8.919 -7.951 1.00 96.44 95 SER A CA 1
ATOM 742 C C . SER A 1 95 ? 10.261 -9.724 -8.623 1.00 96.44 95 SER A C 1
ATOM 744 O O . SER A 1 95 ? 10.899 -9.227 -9.551 1.00 96.44 95 SER A O 1
ATOM 746 N N . ILE A 1 96 ? 10.460 -10.985 -8.217 1.00 97.31 96 ILE A N 1
ATOM 747 C CA . ILE A 1 96 ? 11.453 -11.878 -8.833 1.00 97.31 96 ILE A CA 1
ATOM 748 C C . ILE A 1 96 ? 11.138 -12.078 -10.317 1.00 97.31 96 ILE A C 1
ATOM 750 O O . ILE A 1 96 ? 12.017 -11.891 -11.152 1.00 97.31 96 ILE A O 1
ATOM 754 N N . ILE A 1 97 ? 9.880 -12.361 -10.663 1.00 96.62 97 ILE A N 1
ATOM 755 C CA . ILE A 1 97 ? 9.469 -12.554 -12.060 1.00 96.62 97 ILE A CA 1
ATOM 756 C C . ILE A 1 97 ? 9.668 -11.277 -12.883 1.00 96.62 97 ILE A C 1
ATOM 758 O O . ILE A 1 97 ? 10.219 -11.328 -13.980 1.00 96.62 97 ILE A O 1
ATOM 762 N N . MET A 1 98 ? 9.249 -10.122 -12.357 1.00 97.19 98 MET A N 1
ATOM 763 C CA . MET A 1 98 ? 9.428 -8.833 -13.031 1.00 97.19 98 MET A CA 1
ATOM 764 C C . MET A 1 98 ? 10.908 -8.535 -13.281 1.00 97.19 98 MET A C 1
ATOM 766 O O . MET A 1 98 ? 11.271 -8.122 -14.384 1.00 97.19 98 MET A O 1
ATOM 770 N N . ARG A 1 99 ? 11.756 -8.761 -12.270 1.00 97.12 99 ARG A N 1
ATOM 771 C CA . ARG A 1 99 ? 13.209 -8.584 -12.350 1.00 97.12 99 ARG A CA 1
ATOM 772 C C . ARG A 1 99 ? 13.817 -9.507 -13.399 1.00 97.12 99 ARG A C 1
ATOM 774 O O . ARG A 1 99 ? 14.574 -9.033 -14.239 1.00 97.12 99 ARG A O 1
ATOM 781 N N . ASP A 1 100 ? 13.481 -10.792 -13.366 1.00 97.12 100 ASP A N 1
ATOM 782 C CA . ASP A 1 100 ? 14.091 -11.798 -14.236 1.00 97.12 100 ASP A CA 1
ATOM 783 C C . ASP A 1 100 ? 13.658 -11.606 -15.698 1.00 97.12 100 ASP A C 1
ATOM 785 O O . ASP A 1 100 ? 14.486 -11.692 -16.602 1.00 97.12 100 ASP A O 1
ATOM 789 N N . LEU A 1 101 ? 12.396 -11.233 -15.948 1.00 96.62 101 LEU A N 1
ATOM 790 C CA . LEU A 1 101 ? 11.924 -10.882 -17.292 1.00 96.62 101 LEU A CA 1
ATOM 791 C C . LEU A 1 101 ? 12.567 -9.597 -17.813 1.00 96.62 101 LEU A C 1
ATOM 793 O O . LEU A 1 101 ? 12.946 -9.526 -18.980 1.00 96.62 101 LEU A O 1
ATOM 797 N N . ASN A 1 102 ? 12.723 -8.583 -16.960 1.00 95.69 102 ASN A N 1
ATOM 798 C CA . ASN A 1 102 ? 13.431 -7.368 -17.354 1.00 95.69 102 ASN A CA 1
ATOM 799 C C . ASN A 1 102 ? 14.908 -7.663 -17.682 1.00 95.69 102 ASN A C 1
ATOM 801 O O . ASN A 1 102 ? 15.405 -7.210 -18.710 1.00 95.69 102 ASN A O 1
ATOM 805 N N . ALA A 1 103 ? 15.576 -8.493 -16.874 1.00 95.56 103 ALA A N 1
ATOM 806 C CA . ALA A 1 103 ? 16.951 -8.934 -17.113 1.00 95.56 103 ALA A CA 1
ATOM 807 C C . ALA A 1 103 ? 17.097 -9.785 -18.388 1.00 95.56 103 ALA A C 1
ATOM 809 O O . ALA A 1 103 ? 18.120 -9.707 -19.064 1.00 95.56 103 ALA A O 1
ATOM 810 N N . ALA A 1 104 ? 16.067 -10.552 -18.753 1.00 95.81 104 ALA A N 1
ATOM 811 C CA . ALA A 1 104 ? 16.004 -11.311 -20.002 1.00 95.81 104 ALA A CA 1
ATOM 812 C C . ALA A 1 104 ? 15.711 -10.443 -21.246 1.00 95.81 104 ALA A C 1
ATOM 814 O O . ALA A 1 104 ? 15.605 -10.974 -22.350 1.00 95.81 104 ALA A O 1
ATOM 815 N N . GLY A 1 105 ? 15.585 -9.119 -21.093 1.00 95.31 105 GLY A N 1
ATOM 816 C CA . GLY A 1 105 ? 15.401 -8.177 -22.200 1.00 95.31 105 GLY A CA 1
ATOM 817 C C . GLY A 1 105 ? 13.947 -7.945 -22.617 1.00 95.31 105 GLY A C 1
ATOM 818 O O . GLY A 1 105 ? 13.708 -7.293 -23.635 1.00 95.31 105 GLY A O 1
ATOM 819 N N . TYR A 1 106 ? 12.963 -8.435 -21.855 1.00 96.62 106 TYR A N 1
ATOM 820 C CA . TYR A 1 106 ? 11.558 -8.109 -22.111 1.00 96.62 106 TYR A CA 1
ATOM 821 C C . TYR A 1 106 ? 11.253 -6.643 -21.773 1.00 96.62 106 TYR A C 1
ATOM 823 O O . TYR A 1 106 ? 11.834 -6.047 -20.862 1.00 96.62 106 TYR A O 1
ATOM 831 N N . SER A 1 107 ? 10.291 -6.061 -22.498 1.00 96.38 107 SER A N 1
ATOM 832 C CA . SER A 1 107 ? 9.808 -4.699 -22.238 1.00 96.38 107 SER A CA 1
ATOM 833 C C . SER A 1 107 ? 9.289 -4.561 -20.798 1.00 96.38 107 SER A C 1
ATOM 835 O O . SER A 1 107 ? 8.570 -5.455 -20.340 1.00 96.38 107 SER A O 1
ATOM 837 N N . PRO A 1 108 ? 9.544 -3.428 -20.106 1.00 94.75 108 PRO A N 1
ATOM 838 C CA . PRO A 1 108 ? 9.025 -3.180 -18.761 1.00 94.75 108 PRO A CA 1
ATOM 839 C C . PRO A 1 108 ? 7.515 -3.401 -18.634 1.00 94.75 108 PRO A C 1
ATOM 841 O O . PRO A 1 108 ? 7.066 -3.951 -17.633 1.00 94.75 108 PRO A O 1
ATOM 844 N N . ILE A 1 109 ? 6.735 -3.047 -19.664 1.00 96.88 109 ILE A N 1
ATOM 845 C CA . ILE A 1 109 ? 5.280 -3.267 -19.683 1.00 96.88 109 ILE A CA 1
ATOM 846 C C . ILE A 1 109 ? 4.941 -4.757 -19.560 1.00 96.88 109 ILE A C 1
ATOM 848 O O . ILE A 1 109 ? 4.047 -5.119 -18.798 1.00 96.88 109 ILE A O 1
ATOM 852 N N . ILE A 1 110 ? 5.659 -5.617 -20.291 1.00 95.75 110 ILE A N 1
ATOM 853 C CA . ILE A 1 110 ? 5.402 -7.059 -20.315 1.00 95.75 110 ILE A CA 1
ATOM 854 C C . ILE A 1 110 ? 5.762 -7.641 -18.954 1.00 95.75 110 ILE A C 1
ATOM 856 O O . ILE A 1 110 ? 4.924 -8.303 -18.351 1.00 95.75 110 ILE A O 1
ATOM 860 N N . SER A 1 111 ? 6.949 -7.309 -18.437 1.00 96.38 111 SER A N 1
ATOM 861 C CA . SER A 1 111 ? 7.404 -7.759 -17.121 1.00 96.38 111 SER A CA 1
ATOM 862 C C . SER A 1 111 ? 6.423 -7.365 -16.012 1.00 96.38 111 SER A C 1
ATOM 864 O O . SER A 1 111 ? 6.097 -8.195 -15.162 1.00 96.38 111 SER A O 1
ATOM 866 N N . MET A 1 112 ? 5.913 -6.125 -16.036 1.00 95.31 112 MET A N 1
ATOM 867 C CA . MET A 1 112 ? 4.914 -5.646 -15.075 1.00 95.31 112 MET A CA 1
ATOM 868 C C . MET A 1 112 ? 3.598 -6.419 -15.190 1.00 95.31 112 MET A C 1
ATOM 870 O O . MET A 1 112 ? 3.108 -6.918 -14.182 1.00 95.31 112 MET A O 1
ATOM 874 N N . MET A 1 113 ? 3.061 -6.578 -16.403 1.00 97.06 113 MET A N 1
ATOM 875 C CA . MET A 1 113 ? 1.807 -7.303 -16.643 1.00 97.06 113 MET A CA 1
ATOM 876 C C . MET A 1 113 ? 1.885 -8.757 -16.168 1.00 97.06 113 MET A C 1
ATOM 878 O O . MET A 1 113 ? 0.989 -9.232 -15.471 1.00 97.06 113 MET A O 1
ATOM 882 N N . THR A 1 114 ? 2.974 -9.459 -16.486 1.00 96.06 114 THR A N 1
ATOM 883 C CA . THR A 1 114 ? 3.175 -10.851 -16.065 1.00 96.06 114 THR A CA 1
ATOM 884 C C . THR A 1 114 ? 3.361 -10.978 -14.557 1.00 96.06 114 THR A C 1
ATOM 886 O O . THR A 1 114 ? 2.792 -11.883 -13.950 1.00 96.06 114 THR A O 1
ATOM 889 N N . GLY A 1 115 ? 4.117 -10.063 -13.937 1.00 96.19 115 GLY A N 1
ATOM 890 C CA . GLY A 1 115 ? 4.309 -10.041 -12.489 1.00 96.19 115 GLY A CA 1
ATOM 891 C C . GLY A 1 115 ? 2.995 -9.812 -11.750 1.00 96.19 115 GLY A C 1
ATOM 892 O O . GLY A 1 115 ? 2.656 -10.574 -10.851 1.00 96.19 115 GLY A O 1
ATOM 893 N N . SER A 1 116 ? 2.213 -8.818 -12.178 1.00 95.00 116 SER A N 1
ATOM 894 C CA . SER A 1 116 ? 0.895 -8.531 -11.607 1.00 95.00 116 SER A CA 1
ATOM 895 C C . SER A 1 116 ? -0.090 -9.686 -11.789 1.00 95.00 116 SER A C 1
ATOM 897 O O . SER A 1 116 ? -0.810 -10.014 -10.848 1.00 95.00 116 SER A O 1
ATOM 899 N N . LEU A 1 117 ? -0.105 -10.334 -12.960 1.00 96.50 117 LEU A N 1
ATOM 900 C CA . LEU A 1 117 ? -0.975 -11.482 -13.217 1.00 96.50 117 LEU A CA 1
ATOM 901 C C . LEU A 1 117 ? -0.637 -12.660 -12.298 1.00 96.50 117 LEU A C 1
ATOM 903 O O . LEU A 1 117 ? -1.531 -13.241 -11.686 1.00 96.50 117 LEU A O 1
ATOM 907 N N . ILE A 1 118 ? 0.647 -12.994 -12.164 1.00 96.00 118 ILE A N 1
ATOM 908 C CA . ILE A 1 118 ? 1.079 -14.085 -11.285 1.00 96.00 118 ILE A CA 1
ATOM 909 C C . ILE A 1 118 ? 0.793 -13.739 -9.826 1.00 96.00 118 ILE A C 1
ATOM 911 O O . ILE A 1 118 ? 0.279 -14.582 -9.094 1.00 96.00 118 ILE A O 1
ATOM 915 N N . GLY A 1 119 ? 1.041 -12.498 -9.412 1.00 94.62 119 GLY A N 1
ATOM 916 C CA . GLY A 1 119 ? 0.703 -12.045 -8.071 1.00 94.62 119 GLY A CA 1
ATOM 917 C C . GLY A 1 119 ? -0.786 -12.178 -7.748 1.00 94.62 119 GLY A C 1
ATOM 918 O O . GLY A 1 119 ? -1.137 -12.671 -6.676 1.00 94.62 119 GLY A O 1
ATOM 919 N N . LEU A 1 120 ? -1.660 -11.821 -8.693 1.00 93.19 120 LEU A N 1
ATOM 920 C CA . LEU A 1 120 ? -3.107 -11.998 -8.564 1.00 93.19 120 LEU A CA 1
ATOM 921 C C . LEU A 1 120 ? -3.482 -13.478 -8.416 1.00 93.19 120 LEU A C 1
ATOM 923 O O . LEU A 1 120 ? -4.236 -13.828 -7.512 1.00 93.19 120 LEU A O 1
ATOM 927 N N . LEU A 1 121 ? -2.918 -14.360 -9.246 1.00 94.00 121 LEU A N 1
ATOM 928 C CA . LEU A 1 121 ? -3.176 -15.801 -9.164 1.00 94.00 121 LEU A CA 1
ATOM 929 C C . LEU A 1 121 ? -2.719 -16.394 -7.824 1.00 94.00 121 LEU A C 1
ATOM 931 O O . LEU A 1 121 ? -3.463 -17.150 -7.203 1.00 94.00 121 LEU A O 1
ATOM 935 N N . LEU A 1 122 ? -1.527 -16.024 -7.349 1.00 93.44 122 LEU A N 1
ATOM 936 C CA . LEU A 1 122 ? -0.991 -16.496 -6.070 1.00 93.44 122 LEU A CA 1
ATOM 937 C C . LEU A 1 122 ? -1.796 -15.971 -4.874 1.00 93.44 122 LEU A C 1
ATOM 939 O O . LEU A 1 122 ? -2.005 -16.706 -3.912 1.00 93.44 122 LEU A O 1
ATOM 943 N N . GLY A 1 123 ? -2.276 -14.726 -4.940 1.00 90.19 123 GLY A N 1
ATOM 944 C CA . GLY A 1 123 ? -3.098 -14.119 -3.892 1.00 90.19 123 GLY A CA 1
ATOM 945 C C . GLY A 1 123 ? -4.496 -14.729 -3.770 1.00 90.19 123 GLY A C 1
ATOM 946 O O . GLY A 1 123 ? -5.055 -14.753 -2.676 1.00 90.19 123 GLY A O 1
ATOM 947 N N . LEU A 1 124 ? -5.053 -15.269 -4.857 1.00 89.62 124 LEU A N 1
ATOM 948 C CA . LEU A 1 124 ? -6.370 -15.912 -4.839 1.00 89.62 124 LEU A CA 1
ATOM 949 C C . LEU A 1 124 ? -6.362 -17.273 -4.127 1.00 89.62 124 LEU A C 1
ATOM 951 O O . LEU A 1 124 ? -7.359 -17.642 -3.506 1.00 89.62 124 LEU A O 1
ATOM 955 N N . ILE A 1 125 ? -5.252 -18.016 -4.184 1.00 88.38 125 ILE A N 1
ATOM 956 C CA . ILE A 1 125 ? -5.166 -19.385 -3.650 1.00 88.38 125 ILE A CA 1
ATOM 957 C C . ILE A 1 125 ? -5.550 -19.448 -2.154 1.00 88.38 125 ILE A C 1
ATOM 959 O O . ILE A 1 125 ? -6.446 -20.225 -1.813 1.0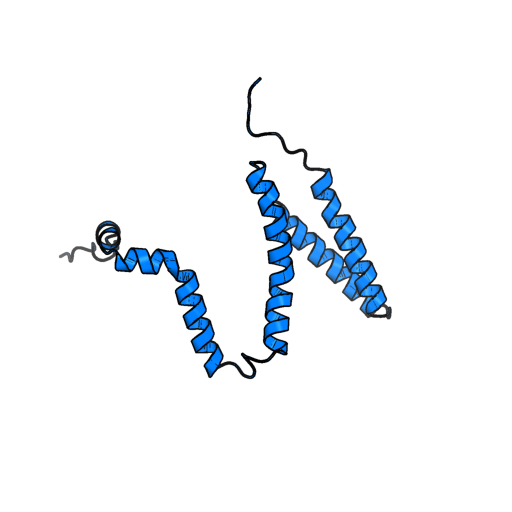0 88.38 125 ILE A O 1
ATOM 963 N N . PRO A 1 126 ? -4.969 -18.633 -1.247 1.00 83.81 126 PRO A N 1
ATOM 964 C CA . PRO A 1 126 ? -5.353 -18.630 0.167 1.00 83.81 126 PRO A CA 1
ATOM 965 C C . PRO A 1 126 ? -6.811 -18.225 0.404 1.00 83.81 126 PRO A C 1
ATOM 967 O O . PRO A 1 126 ? -7.449 -18.773 1.303 1.00 83.81 126 PRO A O 1
ATOM 970 N N . GLY A 1 127 ? -7.346 -17.311 -0.414 1.00 78.19 127 GLY A N 1
ATOM 971 C CA . GLY A 1 127 ? -8.743 -16.878 -0.338 1.00 78.19 127 GLY A CA 1
ATOM 972 C C . GLY A 1 127 ? -9.726 -18.021 -0.596 1.00 78.19 127 GLY A C 1
ATOM 973 O O . GLY A 1 127 ? -10.716 -18.149 0.114 1.00 78.19 127 GLY A O 1
ATOM 974 N N . PHE A 1 128 ? -9.422 -18.909 -1.546 1.00 80.94 128 PHE A N 1
ATOM 975 C CA . PHE A 1 128 ? -10.260 -20.081 -1.833 1.00 80.94 128 PHE A CA 1
ATOM 976 C C . PHE A 1 128 ? -10.105 -21.221 -0.822 1.00 80.94 128 PHE A C 1
ATOM 978 O O . PHE A 1 128 ? -11.041 -21.992 -0.608 1.00 80.94 128 PHE A O 1
ATOM 985 N N . ILE A 1 129 ? -8.927 -21.365 -0.213 1.00 80.25 129 ILE A N 1
ATOM 986 C CA . ILE A 1 129 ? -8.657 -22.443 0.751 1.00 80.25 129 ILE A CA 1
ATOM 987 C C . ILE A 1 129 ? -9.350 -22.170 2.092 1.00 80.25 129 ILE A C 1
ATOM 989 O O . ILE A 1 129 ? -9.734 -23.107 2.800 1.00 80.25 129 ILE A O 1
ATOM 993 N N . LYS A 1 130 ? -9.539 -20.899 2.455 1.00 67.44 130 LYS A N 1
ATOM 994 C CA . LYS A 1 130 ? -10.209 -20.535 3.700 1.00 67.44 130 LYS A CA 1
ATOM 995 C C . LYS A 1 130 ? -11.709 -20.796 3.632 1.00 67.44 130 LYS A C 1
ATOM 997 O O . LYS A 1 130 ? -12.460 -20.095 2.968 1.00 67.44 130 LYS A O 1
ATOM 1002 N N . LYS A 1 131 ? -12.154 -21.775 4.419 1.00 58.31 131 LYS A N 1
ATOM 1003 C CA . LYS A 1 131 ? -13.543 -21.862 4.877 1.00 58.31 131 LYS A CA 1
ATOM 1004 C C . LYS A 1 131 ? -13.651 -21.096 6.188 1.00 58.31 131 LYS A C 1
ATOM 1006 O O . LYS A 1 131 ? -13.136 -21.562 7.205 1.00 58.31 131 LYS A O 1
ATOM 1011 N N . GLU A 1 132 ? -14.301 -19.939 6.166 1.00 59.81 132 GLU A N 1
ATOM 1012 C CA . GLU A 1 132 ? -14.714 -19.272 7.400 1.00 59.81 132 GLU A CA 1
ATOM 1013 C C . GLU A 1 132 ? -15.653 -20.216 8.162 1.00 59.81 132 GLU A C 1
ATOM 1015 O O . GLU A 1 132 ? -16.655 -20.691 7.626 1.00 59.81 132 GLU A O 1
ATOM 1020 N N . LYS A 1 133 ? -15.290 -20.556 9.402 1.00 53.38 133 LYS A N 1
ATOM 1021 C CA . LYS A 1 133 ? -16.207 -21.220 10.328 1.00 53.38 133 LYS A CA 1
ATOM 1022 C C . LYS A 1 133 ? -16.828 -20.119 11.184 1.00 53.38 133 LYS A C 1
ATOM 1024 O O . LYS A 1 133 ? -16.063 -19.409 11.838 1.00 53.38 133 LYS A O 1
ATOM 1029 N N . PRO A 1 134 ? -18.159 -19.951 11.183 1.00 57.16 134 PRO A N 1
ATOM 1030 C CA . PRO A 1 134 ? -18.798 -18.946 12.018 1.00 57.16 134 PRO A CA 1
ATOM 1031 C C . PRO A 1 134 ? -18.485 -19.226 13.492 1.00 57.16 134 PRO A C 1
ATOM 1033 O O . PRO A 1 134 ? -18.608 -20.356 13.961 1.00 57.16 134 PRO A O 1
ATOM 1036 N N . PHE A 1 135 ? -18.072 -18.187 14.223 1.00 64.81 135 PHE A N 1
ATOM 1037 C CA . PHE A 1 135 ? -17.751 -18.255 15.656 1.00 64.81 135 PHE A CA 1
ATOM 1038 C C . PHE A 1 135 ? -18.979 -18.449 16.554 1.00 64.81 135 PHE A C 1
ATOM 1040 O O . PHE A 1 135 ? -18.842 -18.616 17.765 1.00 64.81 135 PHE A O 1
ATOM 1047 N N . LEU A 1 136 ? -20.177 -18.471 15.973 1.00 64.38 136 LEU A N 1
ATOM 1048 C CA . LEU A 1 136 ? -21.384 -18.858 16.680 1.00 64.38 136 LEU A CA 1
ATOM 1049 C C . LEU A 1 136 ? -21.555 -20.367 16.561 1.00 64.38 136 LEU A C 1
ATOM 1051 O O . LEU A 1 136 ? -22.182 -20.884 15.641 1.00 64.38 136 LEU A O 1
ATOM 1055 N N . GLY A 1 137 ? -20.966 -21.066 17.526 1.00 60.53 137 GLY A N 1
ATOM 1056 C CA . GLY A 1 137 ? -21.483 -22.359 17.923 1.00 60.53 137 GLY A CA 1
ATOM 1057 C C . GLY A 1 137 ? -22.853 -22.164 18.563 1.00 60.53 137 GLY A C 1
ATOM 1058 O O . GLY A 1 137 ? -22.941 -21.922 19.760 1.00 60.53 137 GLY A O 1
ATOM 1059 N N . GLU A 1 138 ? -23.910 -22.321 17.779 1.00 55.25 138 GLU A N 1
ATOM 1060 C CA . GLU A 1 138 ? -25.077 -23.056 18.251 1.00 55.25 138 GLU A CA 1
ATOM 1061 C C . GLU A 1 138 ? -25.222 -24.303 17.378 1.00 55.25 138 GLU A C 1
ATOM 1063 O O . GLU A 1 138 ? -24.824 -24.309 16.213 1.00 55.25 138 GLU A O 1
ATOM 1068 N N . LYS A 1 139 ? -25.650 -25.386 18.025 1.00 47.81 139 LYS A N 1
ATOM 1069 C CA . LYS A 1 139 ? -25.747 -26.741 17.475 1.00 47.81 139 LYS A CA 1
ATOM 1070 C C . LYS A 1 139 ? -26.561 -26.811 16.188 1.00 47.81 139 LYS A C 1
ATOM 1072 O O . LYS A 1 139 ? -27.598 -26.121 16.120 1.00 47.81 139 LYS A O 1
#

Sequence (139 aa):
MAKSNNDFFIDFEKLSRNRTILLVGRNWALIFLIFMLILFSFLGKNFFSLKNFNNIVLGVSSLLLLASGETFVIISGGIDLSIGFVMGFVCISSSIIMRDLNAAGYSPIISMMTGSLIGLLLGLIPGFIKKEKPFLGEK

Secondary structure (DSSP, 8-state):
------TTS--HHHHHH-HHHHHHHHTHHHHHHHHHHHHHHHH-TTTT-HHHHHHHHHHHHHHHHHHHHHHHHHHTT----SHHHHHHHHHHHHHHHHHHHHHTT--HHHHHHHHHHHHHHHHHHHHHH--PPPS----